Protein AF-A0A3C2B468-F1 (afdb_monomer_lite)

pLDDT: mean 90.6, std 8.27, range [58.5, 98.25]

Radius of gyration: 21.61 Å; chains: 1; bounding box: 50×39×46 Å

Structure (mmCIF, N/CA/C/O backbone):
data_AF-A0A3C2B468-F1
#
_entry.id   AF-A0A3C2B468-F1
#
loop_
_atom_site.group_PDB
_atom_site.id
_atom_site.type_symbol
_atom_site.label_atom_id
_atom_site.label_alt_id
_atom_site.label_comp_id
_atom_site.label_asym_id
_atom_site.label_entity_id
_atom_site.label_seq_id
_atom_site.pdbx_PDB_ins_code
_atom_site.Cartn_x
_atom_site.Cartn_y
_atom_site.Cartn_z
_atom_site.occupancy
_atom_site.B_iso_or_equiv
_atom_site.auth_seq_id
_atom_site.auth_comp_id
_atom_site.auth_asym_id
_atom_site.auth_atom_id
_atom_site.pdbx_PDB_model_num
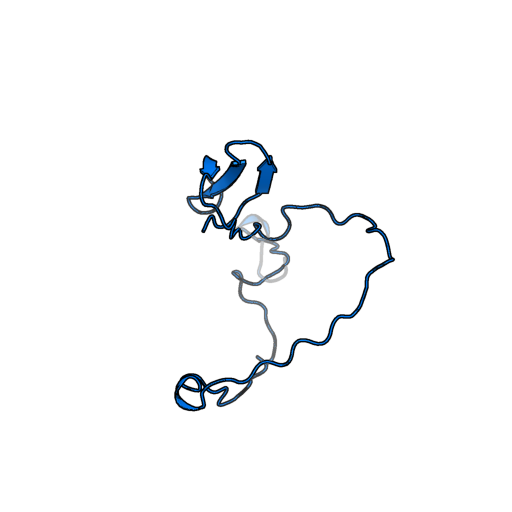ATOM 1 N N . PHE A 1 1 ? -11.592 3.042 4.005 1.00 94.31 1 PHE A N 1
ATOM 2 C CA . PHE A 1 1 ? -10.270 2.621 3.511 1.00 94.31 1 PHE A CA 1
ATOM 3 C C . PHE A 1 1 ? -9.409 3.855 3.322 1.00 94.31 1 PHE A C 1
ATOM 5 O O . PHE A 1 1 ? -9.894 4.813 2.728 1.00 94.31 1 PHE A O 1
ATOM 12 N N . VAL A 1 2 ? -8.181 3.856 3.837 1.00 97.31 2 VAL A N 1
ATOM 13 C CA . VAL A 1 2 ? -7.204 4.930 3.606 1.00 97.31 2 VAL A CA 1
ATOM 14 C C . VAL A 1 2 ? -5.964 4.306 2.979 1.00 97.31 2 VAL A C 1
ATOM 16 O O . VAL A 1 2 ? -5.398 3.371 3.537 1.00 97.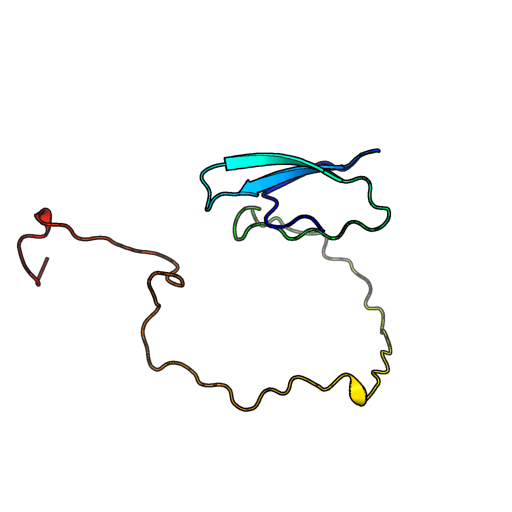31 2 VAL A O 1
ATOM 19 N N . ALA A 1 3 ? -5.591 4.780 1.794 1.00 97.25 3 ALA A N 1
ATOM 20 C CA . ALA A 1 3 ? -4.490 4.215 1.028 1.00 97.25 3 ALA A CA 1
ATOM 21 C C . ALA A 1 3 ? -3.187 4.997 1.216 1.00 97.25 3 ALA A C 1
ATOM 23 O O . ALA A 1 3 ? -3.228 6.213 1.418 1.00 97.25 3 ALA A O 1
ATOM 24 N N . ASN A 1 4 ? -2.060 4.308 1.022 1.00 97.06 4 ASN A N 1
ATOM 25 C CA . ASN A 1 4 ? -0.711 4.874 0.919 1.00 97.06 4 ASN A CA 1
ATOM 26 C C . ASN A 1 4 ? -0.297 5.705 2.145 1.00 97.06 4 ASN A C 1
ATOM 28 O O . ASN A 1 4 ? 0.291 6.781 2.007 1.00 97.06 4 ASN A O 1
ATOM 32 N N . CYS A 1 5 ? -0.638 5.227 3.342 1.00 97.75 5 CYS A N 1
ATOM 33 C CA . CYS A 1 5 ? -0.252 5.868 4.593 1.00 97.75 5 CYS A CA 1
ATOM 34 C C . CYS A 1 5 ? 1.243 5.689 4.867 1.00 97.75 5 CYS A C 1
ATOM 36 O O . CYS A 1 5 ? 1.778 4.599 4.691 1.00 97.75 5 CYS A O 1
ATOM 38 N N . THR A 1 6 ? 1.899 6.749 5.324 1.00 97.12 6 THR A N 1
ATOM 39 C CA . THR A 1 6 ? 3.287 6.728 5.810 1.00 97.12 6 THR A CA 1
ATOM 40 C C . THR A 1 6 ? 3.346 6.728 7.331 1.00 97.12 6 THR A C 1
ATOM 42 O O . THR A 1 6 ? 4.319 6.258 7.903 1.00 97.12 6 THR A O 1
ATOM 45 N N . GLU A 1 7 ? 2.293 7.225 7.982 1.00 97.12 7 GLU A N 1
ATOM 46 C CA . GLU A 1 7 ? 2.174 7.293 9.434 1.00 97.12 7 GLU A CA 1
ATOM 47 C C . GLU A 1 7 ? 0.727 7.026 9.855 1.00 97.12 7 GLU A C 1
ATOM 49 O O . GLU A 1 7 ? -0.221 7.441 9.176 1.00 97.12 7 GLU A O 1
ATOM 54 N N . VAL A 1 8 ? 0.565 6.336 10.984 1.00 97.00 8 VAL A N 1
ATOM 55 C CA . VAL A 1 8 ? -0.729 6.033 11.594 1.00 97.00 8 VAL A CA 1
ATOM 56 C C . VAL A 1 8 ? -0.631 6.302 13.091 1.00 97.00 8 VAL A C 1
ATOM 58 O O . VAL A 1 8 ? 0.156 5.664 13.784 1.00 97.00 8 VAL A O 1
ATOM 61 N N . LEU A 1 9 ? -1.461 7.217 13.585 1.00 97.12 9 LEU A N 1
ATOM 62 C CA . LEU A 1 9 ? -1.565 7.593 14.991 1.00 97.12 9 LEU A CA 1
ATOM 63 C C . LEU A 1 9 ? -2.949 7.173 15.516 1.00 97.12 9 LEU A C 1
ATOM 65 O O . LEU A 1 9 ? -3.949 7.843 15.227 1.00 97.12 9 LEU A O 1
ATOM 69 N N . PRO A 1 10 ? -3.044 6.044 16.245 1.00 95.50 10 PRO A N 1
ATOM 70 C CA . PRO A 1 10 ? -4.290 5.606 16.863 1.00 95.50 10 PRO A CA 1
ATOM 71 C C . PRO A 1 10 ? -4.790 6.588 17.933 1.00 95.50 10 PRO A C 1
ATOM 73 O O . PRO A 1 10 ? -4.005 7.234 18.621 1.00 95.50 10 PRO A O 1
ATOM 76 N N . GLY A 1 11 ? -6.108 6.654 18.104 1.00 92.12 11 GLY A N 1
ATOM 77 C CA . GLY A 1 11 ? -6.794 7.478 19.104 1.00 92.12 11 GLY A CA 1
ATOM 78 C C . GLY A 1 11 ? -8.313 7.329 18.982 1.00 92.12 11 GLY A C 1
ATOM 79 O O . GLY A 1 11 ? -8.779 6.437 18.266 1.00 92.12 11 GLY A O 1
ATOM 80 N N . ASP A 1 12 ? -9.084 8.214 19.619 1.00 87.62 12 ASP A N 1
ATOM 81 C CA . ASP A 1 12 ? -10.556 8.242 19.490 1.00 87.62 12 ASP A CA 1
ATOM 82 C C . ASP A 1 12 ? -10.984 8.466 18.030 1.00 87.62 12 ASP A C 1
ATOM 84 O O . ASP A 1 12 ? -11.843 7.770 17.487 1.00 87.62 12 ASP A O 1
ATOM 88 N N . SER A 1 13 ? -10.296 9.391 17.360 1.00 90.75 13 SER A N 1
ATOM 89 C CA . SER A 1 13 ? -10.225 9.475 15.906 1.00 90.75 13 SER A CA 1
ATOM 90 C C .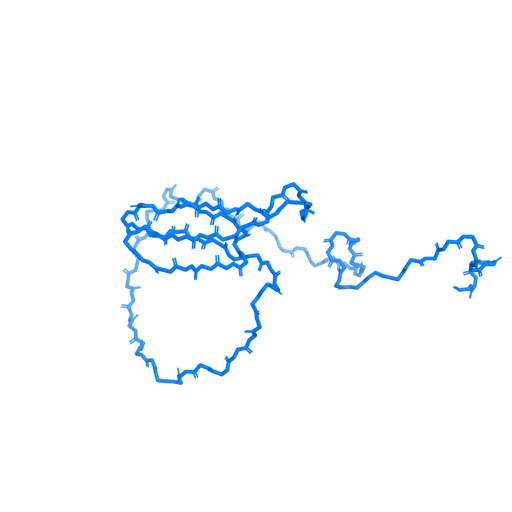 SER A 1 13 ? -8.786 9.204 15.495 1.00 90.75 13 SER A C 1
ATOM 92 O O . SER A 1 13 ? -7.879 9.905 15.938 1.00 90.75 13 SER A O 1
ATOM 94 N N . TRP A 1 14 ? -8.566 8.209 14.634 1.00 97.25 14 TRP A N 1
ATOM 95 C CA . TRP A 1 14 ? -7.220 7.911 14.146 1.00 97.25 14 TRP A CA 1
ATOM 96 C C . TRP A 1 14 ? -6.770 9.029 13.218 1.00 97.25 14 TRP A C 1
ATOM 98 O O . TRP A 1 14 ? -7.542 9.440 12.353 1.00 97.25 14 TRP A O 1
ATOM 108 N N . THR A 1 15 ? -5.534 9.483 13.369 1.00 98.00 15 THR A N 1
ATOM 109 C CA . THR A 1 15 ? -4.914 10.456 12.466 1.00 98.00 15 THR A CA 1
ATOM 110 C C . THR A 1 15 ? -3.896 9.732 11.600 1.00 98.00 15 THR A C 1
ATOM 112 O O . THR A 1 15 ? -3.153 8.883 12.086 1.00 98.00 15 THR A O 1
ATOM 115 N N . LEU A 1 16 ? -3.888 10.015 10.301 1.00 98.19 16 LEU A N 1
ATOM 116 C CA . LEU A 1 16 ? -3.004 9.362 9.343 1.00 98.19 16 LEU A CA 1
ATOM 117 C C . LEU A 1 16 ? -2.379 10.395 8.417 1.00 98.19 16 LEU A C 1
ATOM 119 O O . LEU A 1 16 ? -3.079 11.285 7.929 1.00 98.19 16 LEU A O 1
ATOM 123 N N . THR A 1 17 ? -1.106 10.197 8.098 1.00 98.12 17 THR A N 1
ATOM 124 C CA . THR A 1 17 ? -0.410 10.916 7.026 1.00 98.12 17 THR A CA 1
ATOM 125 C C . THR A 1 17 ? -0.321 9.993 5.816 1.00 98.12 17 THR A C 1
ATOM 127 O O . THR A 1 17 ? 0.090 8.838 5.951 1.00 98.12 17 THR A O 1
ATOM 130 N N . ARG A 1 18 ? -0.733 10.456 4.629 1.00 97.81 18 ARG A N 1
ATOM 131 C CA . ARG A 1 18 ? -0.701 9.658 3.390 1.00 97.81 18 ARG A CA 1
ATOM 132 C C . ARG A 1 18 ? -0.127 10.406 2.198 1.00 97.81 18 ARG A C 1
ATOM 134 O O . ARG A 1 18 ? -0.304 11.616 2.063 1.00 97.81 18 ARG A O 1
ATOM 141 N N . VAL A 1 19 ? 0.481 9.652 1.287 1.00 97.62 19 VAL A N 1
ATOM 142 C CA . VAL A 1 19 ? 1.014 10.177 0.029 1.00 97.62 19 VAL A CA 1
ATOM 143 C C . VAL A 1 19 ? -0.101 10.350 -0.996 1.00 97.62 19 VAL A C 1
ATOM 145 O O . VAL A 1 19 ? -0.830 9.409 -1.321 1.00 97.62 19 VAL A O 1
ATOM 148 N N . ARG A 1 20 ? -0.190 11.552 -1.565 1.00 96.38 20 ARG A N 1
ATOM 149 C CA . ARG A 1 20 ? -1.090 11.911 -2.665 1.00 96.38 20 ARG A CA 1
ATOM 150 C C . ARG A 1 20 ? -0.306 12.562 -3.801 1.00 96.38 20 ARG A C 1
AT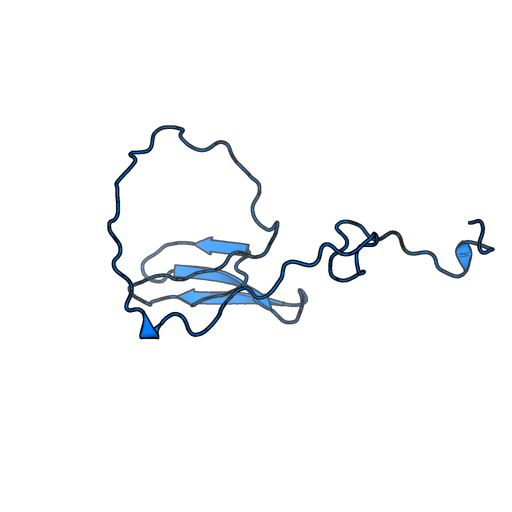OM 152 O O . ARG A 1 20 ? 0.883 12.840 -3.668 1.00 96.38 20 ARG A O 1
ATOM 159 N N . TRP A 1 21 ? -0.975 12.760 -4.940 1.00 94.81 21 TRP A N 1
ATOM 160 C CA . TRP A 1 21 ? -0.407 13.434 -6.117 1.00 94.81 21 TRP A CA 1
ATOM 161 C C . TRP A 1 21 ? 1.010 12.945 -6.476 1.00 94.81 21 TRP A C 1
ATOM 163 O O . TRP A 1 21 ? 1.938 13.732 -6.646 1.00 94.81 21 TRP A O 1
ATOM 173 N N . GLY A 1 22 ? 1.184 11.620 -6.529 1.00 89.44 22 GLY A N 1
ATOM 174 C CA . GLY A 1 22 ? 2.448 10.992 -6.925 1.00 89.44 22 GLY A CA 1
ATOM 175 C C . GLY A 1 22 ? 3.647 11.297 -6.020 1.00 89.44 22 GLY A C 1
ATOM 176 O O . GLY A 1 22 ? 4.768 11.237 -6.506 1.00 89.44 22 GLY A O 1
ATOM 177 N N . GLY A 1 23 ? 3.439 11.652 -4.746 1.00 92.75 23 GLY A N 1
ATOM 178 C CA . GLY A 1 23 ? 4.532 11.986 -3.818 1.00 92.75 23 GLY A CA 1
ATOM 179 C C . GLY A 1 23 ? 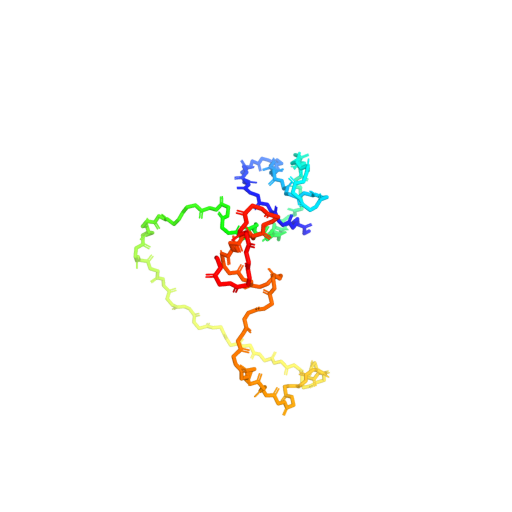4.636 13.469 -3.473 1.00 92.75 23 GLY A C 1
ATOM 180 O O . GLY A 1 23 ? 5.273 13.812 -2.485 1.00 92.75 23 GLY A O 1
ATOM 181 N N . SER A 1 24 ? 3.994 14.349 -4.247 1.00 95.56 24 SER A N 1
ATOM 182 C CA . SER A 1 24 ? 4.126 15.807 -4.082 1.00 95.56 24 SER A CA 1
ATOM 183 C C . SER A 1 24 ? 3.310 16.400 -2.931 1.00 95.56 24 SER A C 1
ATOM 185 O O . SER A 1 24 ? 3.561 17.535 -2.533 1.00 95.56 24 SER A O 1
ATOM 187 N N . LEU A 1 25 ? 2.354 15.648 -2.380 1.00 97.00 25 LEU A N 1
ATOM 188 C CA . LEU A 1 25 ? 1.599 16.063 -1.205 1.00 97.00 25 LEU A CA 1
ATOM 189 C C . LEU A 1 25 ? 1.565 14.955 -0.159 1.00 97.00 25 LEU A C 1
ATOM 191 O O . LEU A 1 25 ? 1.197 13.813 -0.452 1.00 97.00 25 LEU A O 1
ATOM 195 N N . LEU A 1 26 ? 1.824 15.360 1.081 1.00 97.69 26 LEU A N 1
ATOM 196 C CA . LEU A 1 26 ? 1.454 14.612 2.270 1.00 97.69 26 LEU A CA 1
ATOM 197 C C . LEU A 1 26 ? 0.155 15.188 2.832 1.00 97.69 26 LEU A C 1
ATOM 199 O O . LEU A 1 26 ? 0.086 16.349 3.226 1.00 97.69 26 LEU A O 1
ATOM 203 N N . GLU A 1 27 ? -0.895 14.378 2.815 1.00 98.25 27 GLU A N 1
ATOM 204 C CA . GLU A 1 27 ? -2.200 14.742 3.352 1.00 98.25 27 GLU A CA 1
ATOM 205 C C . GLU A 1 27 ? -2.355 14.144 4.747 1.00 98.25 27 GLU A C 1
ATOM 207 O O . GLU A 1 27 ? -2.240 12.928 4.914 1.00 98.25 27 GLU A O 1
ATOM 212 N N . GLN A 1 28 ? -2.675 14.989 5.725 1.00 98.12 28 GLN A N 1
ATOM 213 C CA . GLN A 1 28 ? -3.132 14.545 7.036 1.00 98.12 28 GLN A CA 1
ATOM 214 C C . GLN A 1 28 ? -4.653 14.362 7.005 1.00 98.12 28 GLN A C 1
ATOM 216 O O . GLN A 1 28 ? -5.386 15.264 6.597 1.00 98.12 28 GLN A O 1
ATOM 221 N N . CYS A 1 29 ? -5.141 13.208 7.449 1.00 96.94 29 CYS A N 1
ATOM 222 C CA . CYS A 1 29 ? -6.568 12.895 7.479 1.00 96.94 29 CYS A CA 1
ATOM 223 C C . CYS A 1 29 ? -6.970 12.167 8.765 1.00 96.94 29 CYS A C 1
ATOM 225 O O . CYS A 1 29 ? -6.129 11.592 9.455 1.00 96.94 29 CYS A O 1
ATOM 227 N N . SER A 1 30 ? -8.267 12.190 9.075 1.00 97.19 30 SER A N 1
ATOM 228 C CA . SER A 1 30 ? -8.859 11.461 10.196 1.00 97.19 30 SER A CA 1
ATOM 229 C C . SER A 1 30 ? -9.653 10.237 9.725 1.00 97.19 30 SER A C 1
ATOM 231 O O . SER A 1 30 ? -10.282 10.252 8.665 1.00 97.19 30 SER A O 1
ATOM 233 N N . LEU A 1 31 ? -9.639 9.159 10.516 1.00 97.06 31 LEU A N 1
ATOM 234 C CA . LEU A 1 31 ? -10.384 7.927 10.256 1.00 97.06 31 LEU A CA 1
ATOM 235 C C . LEU A 1 31 ? -11.189 7.502 11.489 1.00 97.06 31 LEU A C 1
ATOM 237 O O . LEU A 1 31 ? -10.647 7.020 12.483 1.00 97.06 31 LEU A O 1
ATOM 241 N N . THR A 1 32 ? -12.510 7.608 11.372 1.00 95.50 32 THR A N 1
ATOM 242 C CA . THR A 1 32 ? -13.479 7.318 12.443 1.00 95.50 32 THR A CA 1
ATOM 243 C C . THR A 1 32 ? -14.256 6.013 12.239 1.00 95.50 32 THR A C 1
ATOM 245 O O . THR A 1 32 ? -15.033 5.620 13.103 1.00 95.50 32 THR A O 1
ATOM 248 N N . ALA A 1 33 ? -14.051 5.307 11.119 1.00 94.00 33 ALA A N 1
ATOM 249 C CA . ALA A 1 33 ? -14.737 4.043 10.828 1.00 94.00 33 ALA A CA 1
ATOM 250 C C . ALA A 1 33 ? -14.482 2.999 11.924 1.00 94.00 33 ALA A C 1
ATOM 252 O O . ALA A 1 33 ? -13.358 2.902 12.406 1.00 94.00 33 ALA A O 1
ATOM 253 N N . SE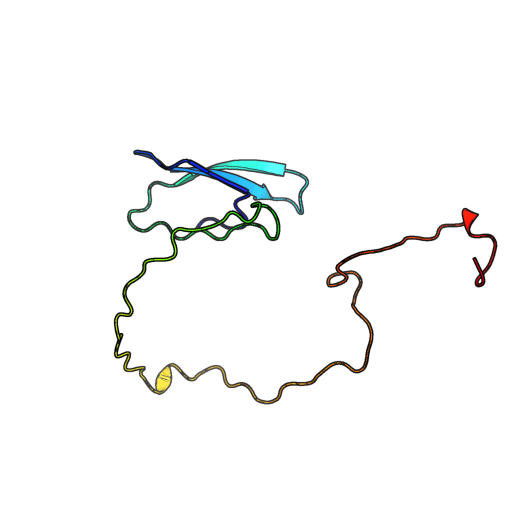R A 1 34 ? -15.474 2.182 12.287 1.00 93.94 34 SER A N 1
ATOM 254 C CA . SER A 1 34 ? -15.316 1.137 13.315 1.00 93.94 34 SER A CA 1
ATOM 255 C C . SER A 1 34 ? -14.173 0.174 12.971 1.00 93.94 34 SER A C 1
ATOM 257 O O . SER A 1 34 ? -13.226 0.031 13.744 1.00 93.94 34 SER A O 1
ATOM 259 N N . THR A 1 35 ? -14.198 -0.392 11.764 1.00 95.44 35 THR A N 1
ATOM 260 C CA . THR A 1 35 ? -13.114 -1.208 11.208 1.00 95.44 35 THR A CA 1
ATOM 261 C C . THR A 1 35 ? -12.132 -0.339 10.425 1.00 95.44 35 THR A C 1
ATOM 263 O O . THR A 1 35 ? -12.493 0.326 9.449 1.00 95.44 35 THR A O 1
ATOM 266 N N . LYS A 1 36 ? -10.861 -0.361 10.832 1.00 95.12 36 LYS A N 1
ATOM 267 C CA . LYS A 1 36 ? -9.786 0.394 10.183 1.00 95.12 36 LYS A CA 1
ATOM 268 C C . LYS A 1 36 ? -9.157 -0.462 9.080 1.00 95.12 36 LYS A C 1
ATOM 270 O O . LYS A 1 36 ? -8.438 -1.408 9.368 1.00 95.12 36 LYS A O 1
ATOM 275 N N . LEU A 1 37 ? -9.434 -0.129 7.818 1.00 96.94 37 LEU A N 1
ATOM 276 C CA . LEU A 1 37 ? -8.747 -0.715 6.661 1.00 96.94 37 LEU A CA 1
ATOM 277 C C . LEU A 1 37 ? -7.794 0.323 6.071 1.00 96.94 37 LEU A C 1
ATOM 279 O O . LEU A 1 37 ? -8.244 1.360 5.567 1.00 96.94 37 LEU A O 1
ATOM 283 N N . ILE A 1 38 ? -6.496 0.048 6.158 1.00 97.38 38 ILE A N 1
ATOM 284 C CA . ILE A 1 38 ? -5.417 0.973 5.806 1.00 97.38 38 ILE A CA 1
ATOM 285 C C . ILE A 1 38 ? -4.393 0.215 4.956 1.00 97.38 38 ILE A C 1
ATOM 287 O O . ILE A 1 38 ? -4.052 -0.916 5.294 1.00 97.38 38 ILE A O 1
ATOM 291 N N . SER A 1 39 ? -3.903 0.821 3.872 1.00 97.62 39 SER A N 1
ATOM 292 C CA . SER A 1 39 ? -2.690 0.350 3.193 1.00 97.62 39 SER A CA 1
ATOM 293 C C . SER A 1 39 ? -1.527 1.298 3.466 1.00 97.62 39 SER A C 1
ATOM 295 O O . SER A 1 39 ? -1.706 2.515 3.539 1.00 97.62 39 SER A O 1
ATOM 297 N N . ILE A 1 40 ? -0.334 0.730 3.620 1.00 97.06 40 ILE A N 1
ATOM 298 C CA . ILE A 1 40 ? 0.901 1.467 3.895 1.00 97.06 40 ILE A CA 1
ATOM 299 C C . ILE A 1 40 ? 1.627 1.736 2.575 1.00 97.06 40 ILE A C 1
ATOM 301 O O . ILE A 1 40 ? 1.629 0.889 1.679 1.00 97.06 40 ILE A O 1
ATOM 305 N N . ALA A 1 41 ? 2.203 2.928 2.433 1.00 95.75 41 ALA A N 1
ATOM 306 C CA . ALA A 1 41 ? 3.046 3.252 1.293 1.00 95.75 41 ALA A CA 1
ATOM 307 C C . ALA A 1 41 ? 4.281 2.338 1.284 1.00 95.75 41 ALA A C 1
ATOM 309 O O . ALA A 1 41 ? 4.875 2.047 2.321 1.00 95.75 41 ALA A O 1
ATOM 310 N N . HIS A 1 42 ? 4.675 1.856 0.106 1.00 90.31 42 HIS A N 1
ATOM 311 C CA . HIS A 1 42 ? 5.835 0.973 0.009 1.00 90.31 42 HIS A CA 1
ATOM 312 C C . HIS A 1 42 ? 7.085 1.659 0.570 1.00 90.31 42 HIS A C 1
ATOM 314 O O . HIS A 1 42 ? 7.316 2.838 0.309 1.00 90.31 42 HIS A O 1
ATOM 320 N N . HIS A 1 43 ? 7.886 0.904 1.326 1.00 89.06 43 HIS A N 1
ATOM 321 C CA . HIS A 1 43 ? 9.152 1.357 1.914 1.00 89.06 43 HIS A CA 1
ATOM 322 C C . HIS A 1 43 ? 9.050 2.566 2.862 1.00 89.06 43 HIS A C 1
ATOM 324 O O . HIS A 1 43 ? 10.067 3.180 3.164 1.00 89.06 43 HIS A O 1
ATOM 330 N N . SER A 1 44 ? 7.856 2.918 3.355 1.00 92.56 44 SER A N 1
ATOM 331 C CA . SER A 1 44 ? 7.694 4.060 4.267 1.00 92.56 44 SER A CA 1
ATOM 332 C C . SER A 1 44 ? 7.923 3.729 5.741 1.00 92.56 44 SER A C 1
ATOM 334 O O . SER A 1 44 ? 7.901 4.632 6.569 1.00 92.56 44 SER A O 1
ATOM 336 N N . VAL A 1 45 ? 8.070 2.448 6.082 1.00 91.25 45 VAL A N 1
ATOM 337 C CA . VAL A 1 45 ? 8.259 1.974 7.456 1.00 91.25 45 VAL A CA 1
ATOM 338 C C . VAL A 1 45 ? 9.542 1.165 7.506 1.00 91.25 45 VAL A C 1
ATOM 340 O O . VAL A 1 45 ? 9.726 0.238 6.714 1.00 91.25 45 VAL A O 1
ATOM 343 N N . GLU A 1 46 ? 10.422 1.526 8.433 1.00 91.69 46 GLU A N 1
ATOM 344 C CA . GLU A 1 46 ? 11.646 0.781 8.685 1.00 91.69 46 GLU A CA 1
ATOM 345 C C . GLU A 1 46 ? 11.312 -0.556 9.369 1.00 91.69 46 GLU A C 1
ATOM 347 O O . GLU A 1 46 ? 10.531 -0.575 10.327 1.00 91.69 46 GLU A O 1
ATOM 352 N N . PRO A 1 47 ? 11.856 -1.686 8.888 1.00 89.88 47 PRO A N 1
ATOM 353 C CA . PRO A 1 47 ? 11.692 -2.963 9.564 1.00 89.88 47 PRO A CA 1
ATOM 354 C C . PRO A 1 47 ? 12.293 -2.916 10.971 1.00 89.88 47 PRO A C 1
ATOM 356 O O . PRO A 1 47 ? 13.410 -2.444 11.161 1.00 89.88 47 PRO A O 1
ATOM 359 N N . SER A 1 48 ? 11.583 -3.472 11.946 1.00 89.31 48 SER A N 1
ATOM 360 C CA . SER A 1 48 ? 12.083 -3.672 13.305 1.00 89.31 48 SER A CA 1
ATOM 361 C C . SER A 1 48 ? 11.889 -5.122 13.734 1.00 89.31 48 SER A C 1
ATOM 363 O O . SER A 1 48 ? 11.021 -5.830 13.213 1.00 89.31 48 SER A O 1
ATOM 365 N N . GLU A 1 49 ? 12.717 -5.590 14.670 1.00 88.88 49 GLU A N 1
ATOM 366 C CA . GLU A 1 49 ? 12.519 -6.909 15.268 1.00 88.88 49 GLU A CA 1
ATOM 367 C C . GLU A 1 49 ? 11.169 -6.953 15.995 1.00 88.88 49 GLU A C 1
ATOM 369 O O . GLU A 1 49 ? 10.861 -6.106 16.836 1.00 88.88 49 GLU A O 1
ATOM 374 N N . ALA A 1 50 ? 10.352 -7.948 15.657 1.00 80.69 50 ALA A N 1
ATOM 375 C CA . ALA A 1 50 ? 9.037 -8.149 16.247 1.00 80.69 50 ALA A CA 1
ATOM 376 C C . ALA A 1 50 ? 9.084 -9.241 17.332 1.00 80.69 50 ALA A C 1
ATOM 378 O O . ALA A 1 50 ? 9.892 -10.172 17.235 1.00 80.69 50 ALA A O 1
ATOM 379 N N . PRO A 1 51 ? 8.195 -9.195 18.343 1.00 76.12 51 PRO A N 1
ATOM 380 C CA . PRO A 1 51 ? 8.062 -10.285 19.301 1.00 76.12 51 PRO A CA 1
ATOM 381 C C . PRO A 1 51 ? 7.712 -11.595 18.578 1.00 76.12 51 PRO A C 1
ATOM 383 O O . PRO A 1 51 ? 6.743 -11.678 17.828 1.00 76.12 51 PRO A O 1
ATOM 386 N N . THR A 1 52 ? 8.516 -12.632 18.813 1.00 72.62 52 THR A N 1
ATOM 387 C CA . THR A 1 52 ? 8.489 -13.902 18.062 1.00 72.62 52 THR A CA 1
ATOM 388 C C . THR A 1 52 ? 7.357 -14.850 18.485 1.00 72.62 52 THR A C 1
ATOM 390 O O . THR A 1 52 ? 7.166 -15.901 17.878 1.00 72.62 52 THR A O 1
ATOM 393 N N . ALA A 1 53 ? 6.608 -14.518 19.540 1.00 82.31 53 ALA A N 1
ATOM 394 C CA . ALA A 1 53 ? 5.552 -15.370 20.075 1.00 82.31 53 ALA A CA 1
ATOM 395 C C . ALA A 1 53 ? 4.194 -15.025 19.443 1.00 82.31 53 ALA A C 1
ATOM 397 O O . ALA A 1 53 ? 3.623 -13.971 19.712 1.00 82.31 53 ALA A O 1
ATOM 398 N N . GLY A 1 54 ? 3.663 -15.940 18.633 1.00 87.00 54 GLY A N 1
ATOM 399 C CA . GLY A 1 54 ? 2.305 -15.888 18.094 1.00 87.00 54 GLY A CA 1
ATOM 400 C C . GLY A 1 54 ? 1.622 -17.250 18.203 1.00 87.00 54 GLY A C 1
ATOM 401 O O . GLY A 1 54 ? 2.283 -18.279 18.340 1.00 87.00 54 GLY A O 1
ATOM 402 N N . THR A 1 55 ? 0.293 -17.266 18.147 1.00 91.88 55 THR A N 1
ATOM 403 C CA . THR A 1 55 ? -0.503 -18.498 18.116 1.00 91.88 55 THR A CA 1
ATOM 404 C C . THR A 1 55 ? -1.028 -18.745 16.706 1.00 91.88 55 THR A C 1
ATOM 406 O O . THR A 1 55 ? -1.549 -17.845 16.050 1.00 91.88 55 THR A O 1
ATOM 409 N N . VAL A 1 56 ? -0.898 -19.980 16.221 1.00 94.00 56 VAL A N 1
ATOM 410 C CA . VAL A 1 56 ? -1.499 -20.390 14.947 1.00 94.00 56 VAL A CA 1
ATOM 411 C C . VAL A 1 56 ? -2.946 -20.796 15.208 1.00 94.00 56 VAL A C 1
ATOM 413 O O . VAL A 1 56 ? -3.198 -21.720 15.979 1.00 94.00 56 VAL A O 1
ATOM 416 N N . GLN A 1 57 ? -3.893 -20.125 14.551 1.00 95.69 57 GLN A N 1
ATOM 417 C CA . GLN A 1 57 ? -5.315 -20.454 14.617 1.00 95.69 57 GLN A CA 1
ATOM 418 C C . GLN A 1 57 ? -5.814 -20.887 13.231 1.00 95.69 57 GLN A C 1
ATOM 420 O O . GLN A 1 57 ? -5.792 -20.080 12.300 1.00 95.69 57 GLN A O 1
ATOM 425 N N . PRO A 1 58 ? -6.275 -22.140 13.064 1.00 95.56 58 PRO A N 1
ATOM 426 C CA . PRO A 1 58 ? -6.911 -22.569 11.827 1.00 95.56 58 PRO A CA 1
ATOM 427 C C . PRO A 1 58 ? -8.209 -21.793 11.586 1.00 95.56 58 PRO A C 1
ATOM 429 O O . PRO A 1 58 ? -9.053 -21.690 12.478 1.00 95.56 58 PRO A O 1
ATOM 432 N N . LEU A 1 59 ? -8.385 -21.292 10.366 1.00 96.19 59 LEU A N 1
ATOM 433 C CA . LEU A 1 59 ? -9.623 -20.677 9.901 1.00 96.19 59 LEU A CA 1
ATOM 434 C C . LEU A 1 59 ? -10.149 -21.496 8.721 1.00 96.19 59 LEU A C 1
ATOM 436 O O . LEU A 1 59 ? -9.580 -21.452 7.631 1.00 96.19 59 LEU A O 1
ATOM 440 N N . ALA A 1 60 ? -11.220 -22.255 8.944 1.00 95.25 60 ALA A N 1
ATOM 441 C CA . ALA A 1 60 ? -11.923 -22.938 7.866 1.00 95.25 60 ALA A CA 1
ATOM 442 C C . ALA A 1 60 ? -12.766 -21.912 7.097 1.00 95.25 60 ALA A C 1
ATOM 444 O O . ALA A 1 60 ? -13.673 -21.306 7.667 1.00 95.25 60 ALA A O 1
ATOM 445 N N . VAL A 1 61 ? -12.450 -21.707 5.818 1.00 94.88 61 VAL A N 1
ATOM 446 C CA . VAL A 1 61 ? -13.197 -20.818 4.922 1.00 94.88 61 VAL A CA 1
ATOM 447 C C . VAL A 1 61 ? -13.804 -21.668 3.817 1.00 94.88 61 VAL A C 1
ATOM 449 O O . VAL A 1 61 ? -13.074 -22.297 3.055 1.00 94.88 61 VAL A O 1
ATOM 452 N N . ASP A 1 62 ? -15.130 -21.674 3.741 1.00 94.62 62 ASP A N 1
ATOM 453 C CA . ASP A 1 62 ? -15.870 -22.208 2.602 1.00 94.62 62 ASP A CA 1
ATOM 454 C C . ASP A 1 62 ? -16.224 -21.047 1.667 1.00 94.62 62 ASP A C 1
ATOM 456 O O . ASP A 1 62 ? -16.730 -20.014 2.115 1.00 94.62 62 ASP A O 1
ATOM 460 N N . LEU A 1 63 ? -15.891 -21.179 0.384 1.00 92.00 63 LEU A N 1
ATOM 461 C CA . LEU A 1 63 ? -16.107 -20.140 -0.619 1.00 92.00 63 LEU A CA 1
ATOM 462 C C . LEU A 1 63 ? -17.118 -20.635 -1.641 1.00 92.00 63 LEU A C 1
ATOM 464 O O . LEU A 1 63 ? -16.930 -21.682 -2.257 1.00 92.00 63 LEU A O 1
ATOM 468 N N . ASP A 1 64 ? -18.152 -19.831 -1.873 1.00 95.00 64 ASP A N 1
ATOM 469 C CA . ASP A 1 64 ? -19.131 -20.094 -2.921 1.00 95.00 64 ASP A CA 1
ATOM 470 C C . ASP A 1 64 ? -18.422 -20.200 -4.293 1.00 95.00 64 ASP A C 1
ATOM 472 O O . ASP A 1 64 ? -17.739 -19.250 -4.704 1.00 95.00 64 ASP A O 1
ATOM 476 N N . PRO A 1 65 ? -18.584 -21.315 -5.035 1.00 92.06 65 PRO A N 1
ATOM 477 C CA . PRO A 1 65 ? -17.974 -21.498 -6.352 1.00 92.06 65 PRO A CA 1
ATOM 478 C C . PRO A 1 65 ? -18.294 -20.382 -7.356 1.00 92.06 65 PRO A C 1
ATOM 480 O O . PRO A 1 65 ? -17.503 -20.113 -8.258 1.00 92.06 65 PRO A O 1
ATOM 483 N N . THR A 1 66 ? -19.422 -19.684 -7.200 1.00 94.31 66 THR A N 1
ATOM 484 C CA . THR A 1 66 ? -19.816 -18.553 -8.056 1.00 94.31 66 THR A CA 1
ATOM 485 C C . THR A 1 66 ? -18.915 -17.319 -7.900 1.00 94.31 66 THR A C 1
ATOM 487 O O . THR A 1 66 ? -18.936 -16.419 -8.750 1.00 94.31 66 THR A O 1
ATOM 490 N N . LEU A 1 67 ? -18.090 -17.269 -6.846 1.00 92.38 67 LEU A N 1
ATOM 491 C CA . LEU A 1 67 ? -17.090 -16.223 -6.619 1.00 92.38 67 LEU A CA 1
ATOM 492 C C . LEU A 1 67 ? -15.814 -16.431 -7.446 1.00 92.38 67 LEU A C 1
ATOM 494 O O . LEU A 1 67 ? -15.032 -15.489 -7.589 1.00 92.38 67 LEU A O 1
ATOM 498 N N . ALA A 1 68 ? -15.614 -17.610 -8.046 1.00 90.50 68 ALA A N 1
ATOM 499 C CA . ALA A 1 68 ? -14.462 -17.935 -8.891 1.00 90.50 68 ALA A CA 1
ATOM 500 C C . ALA A 1 68 ? -14.545 -17.280 -10.288 1.00 90.50 68 ALA A C 1
ATOM 502 O O . ALA A 1 68 ? -14.431 -17.933 -11.322 1.00 90.50 68 ALA A O 1
ATOM 503 N N . ARG A 1 69 ? -14.764 -15.960 -10.326 1.00 93.12 69 ARG A N 1
ATOM 504 C CA . ARG A 1 69 ? -14.912 -15.173 -11.563 1.00 93.12 69 ARG A CA 1
ATOM 505 C C . ARG A 1 69 ? -13.582 -14.862 -12.243 1.00 93.12 69 ARG A C 1
ATOM 507 O O . ARG A 1 69 ? -13.549 -14.674 -13.454 1.00 93.12 69 ARG A O 1
ATOM 514 N N . THR A 1 70 ? -12.502 -14.798 -11.468 1.00 93.62 70 THR A N 1
ATOM 515 C CA . THR A 1 70 ? -11.148 -14.536 -11.963 1.00 93.62 70 THR A CA 1
ATOM 516 C C . THR A 1 70 ? -10.307 -15.790 -11.789 1.00 93.62 70 THR A C 1
ATOM 518 O O . THR A 1 70 ? -10.154 -16.278 -10.671 1.00 93.62 70 THR A O 1
ATOM 521 N N . VAL A 1 71 ? -9.734 -16.286 -12.886 1.00 90.38 71 VAL A N 1
ATOM 522 C CA . VAL A 1 71 ? -8.842 -17.452 -12.894 1.00 90.38 71 VAL A CA 1
ATOM 523 C C . VAL A 1 71 ? -7.489 -17.075 -13.480 1.00 90.38 71 VAL A C 1
ATOM 525 O O . VAL A 1 71 ? -7.400 -16.311 -14.442 1.00 90.38 71 VAL A O 1
ATOM 528 N N . VAL A 1 72 ? -6.418 -17.603 -12.888 1.00 92.25 72 VAL A N 1
ATOM 529 C CA . VAL A 1 72 ? -5.072 -17.455 -13.447 1.00 92.25 72 VAL A CA 1
ATOM 530 C C . VAL A 1 72 ? -4.986 -18.350 -14.679 1.00 92.25 72 VAL A C 1
ATOM 532 O O . VAL A 1 72 ? -4.934 -19.568 -14.541 1.00 92.25 72 VAL A O 1
ATOM 535 N N . ALA A 1 73 ? -4.997 -17.751 -15.868 1.00 92.31 73 ALA A N 1
ATOM 536 C CA . ALA A 1 73 ? -4.874 -18.491 -17.123 1.00 92.31 73 ALA A CA 1
ATOM 537 C C . ALA A 1 73 ? -3.430 -18.957 -17.369 1.00 92.31 73 ALA A C 1
ATOM 539 O O . ALA A 1 73 ? -3.193 -20.109 -17.712 1.00 92.31 73 ALA A O 1
ATOM 540 N N . GLU A 1 74 ? -2.462 -18.066 -17.150 1.00 92.62 74 GLU A N 1
ATOM 541 C CA . GLU A 1 74 ? -1.040 -18.316 -17.376 1.00 92.62 74 GLU A CA 1
ATOM 542 C C . GLU A 1 74 ? -0.201 -17.386 -16.485 1.00 92.62 74 GLU A C 1
ATOM 544 O O . GLU A 1 74 ? -0.641 -16.289 -16.125 1.00 92.62 74 GLU A O 1
ATOM 549 N N . ARG A 1 75 ? 1.015 -17.812 -16.124 1.00 85.38 75 ARG A N 1
ATOM 550 C CA . ARG A 1 75 ? 2.045 -16.950 -15.531 1.00 85.38 75 ARG A CA 1
ATOM 551 C C . ARG A 1 75 ? 3.213 -16.868 -16.504 1.00 85.38 75 ARG A C 1
ATOM 553 O O . ARG A 1 75 ? 3.923 -17.850 -16.680 1.00 85.38 75 ARG A O 1
ATOM 560 N N . VAL A 1 76 ? 3.404 -15.704 -17.112 1.00 85.38 76 VAL A N 1
ATOM 561 C CA . VAL A 1 76 ? 4.521 -15.456 -18.029 1.00 85.38 76 VAL A CA 1
ATOM 562 C C . VAL A 1 76 ? 5.638 -14.757 -17.261 1.00 85.38 76 VAL A C 1
ATOM 564 O O . VAL A 1 76 ? 5.472 -13.619 -16.819 1.00 85.38 76 VAL A O 1
ATOM 567 N N . GLU A 1 77 ? 6.782 -15.417 -17.112 1.00 75.31 77 GLU A N 1
ATOM 568 C CA . GLU A 1 77 ? 8.006 -14.762 -16.649 1.00 75.31 77 GLU A CA 1
ATOM 569 C C . GLU A 1 77 ? 8.582 -13.937 -17.806 1.00 75.31 77 GLU A C 1
ATOM 571 O O . GLU A 1 77 ? 8.875 -14.464 -18.880 1.00 75.31 77 GLU A O 1
ATOM 576 N N . ARG A 1 78 ? 8.710 -12.615 -17.635 1.00 66.25 78 ARG A N 1
ATOM 577 C CA . ARG A 1 78 ? 9.349 -11.784 -18.663 1.00 66.25 78 ARG A CA 1
ATOM 578 C C . ARG A 1 78 ? 10.833 -12.138 -18.746 1.00 66.25 78 ARG A C 1
ATOM 580 O O . ARG A 1 78 ? 11.555 -12.028 -17.758 1.00 66.25 78 ARG A O 1
ATOM 587 N N . ALA A 1 79 ? 11.284 -12.507 -19.942 1.00 58.50 79 ALA A N 1
ATOM 588 C CA . ALA A 1 79 ? 12.686 -12.743 -20.251 1.00 58.50 79 ALA A CA 1
ATOM 589 C C . ALA A 1 79 ? 13.468 -11.414 -20.219 1.00 58.50 79 ALA A C 1
ATOM 591 O O . ALA A 1 79 ? 13.558 -10.717 -21.222 1.00 58.50 79 ALA A O 1
ATOM 592 N N . ALA A 1 80 ? 14.017 -11.092 -19.046 1.00 66.06 80 ALA A N 1
ATOM 593 C CA . ALA A 1 80 ? 14.929 -9.984 -18.752 1.00 66.06 80 ALA A CA 1
ATOM 594 C C . ALA A 1 80 ? 14.391 -8.540 -18.908 1.00 66.06 80 ALA A C 1
ATOM 596 O O . ALA A 1 80 ? 13.594 -8.205 -19.780 1.00 66.06 80 ALA A O 1
ATOM 597 N N . GLY A 1 81 ? 14.900 -7.659 -18.039 1.00 65.38 81 GLY A N 1
ATOM 598 C CA . GLY A 1 81 ? 14.626 -6.220 -18.031 1.00 65.38 81 GLY A CA 1
ATOM 599 C C . GLY A 1 81 ? 13.534 -5.803 -17.041 1.00 65.38 81 GLY A C 1
ATOM 600 O O . GLY A 1 81 ? 12.402 -6.279 -17.082 1.00 65.38 81 GLY A O 1
ATOM 601 N N . VAL A 1 82 ? 13.872 -4.866 -16.154 1.00 71.12 82 VAL A N 1
ATOM 602 C CA . VAL A 1 82 ? 12.891 -4.118 -15.359 1.00 71.12 82 VAL A CA 1
ATOM 603 C C . VAL A 1 82 ? 12.405 -2.925 -16.178 1.00 71.12 82 VAL A C 1
ATOM 605 O O . VAL A 1 82 ? 13.192 -2.255 -16.844 1.00 71.12 82 VAL A O 1
ATOM 608 N N . THR A 1 83 ? 11.105 -2.637 -16.146 1.00 82.75 83 THR A N 1
ATOM 609 C CA . THR A 1 83 ? 10.624 -1.341 -16.648 1.00 82.75 83 THR A CA 1
ATOM 610 C C . THR A 1 83 ? 11.098 -0.236 -15.705 1.00 82.75 83 THR A C 1
ATOM 612 O O . THR A 1 83 ? 11.281 -0.505 -14.520 1.00 82.75 83 THR A O 1
ATOM 615 N N . LEU A 1 84 ? 11.228 1.013 -16.169 1.00 82.81 84 LEU A N 1
ATOM 616 C CA . LEU A 1 84 ? 11.534 2.140 -15.270 1.00 82.81 84 LEU A CA 1
ATOM 617 C C . LEU A 1 84 ? 10.536 2.243 -14.103 1.00 82.81 84 LEU A C 1
ATOM 619 O O . LEU A 1 84 ? 10.933 2.555 -12.989 1.00 82.81 84 LEU A O 1
ATOM 623 N N . ALA A 1 85 ? 9.260 1.919 -14.340 1.00 80.81 85 ALA A N 1
ATOM 624 C CA . ALA A 1 85 ? 8.214 1.945 -13.316 1.00 80.81 85 ALA A CA 1
ATOM 625 C C . ALA A 1 85 ? 8.383 0.869 -12.228 1.00 80.81 85 ALA A C 1
ATOM 627 O O . ALA A 1 85 ? 7.808 0.989 -11.151 1.00 80.81 85 ALA A O 1
ATOM 628 N N . THR A 1 86 ? 9.139 -0.191 -12.514 1.00 80.00 86 THR A N 1
ATOM 629 C CA . THR A 1 86 ? 9.348 -1.337 -11.616 1.00 80.00 86 THR A CA 1
ATOM 630 C C . THR A 1 86 ? 10.815 -1.515 -11.228 1.00 80.00 86 THR A C 1
ATOM 632 O O . THR A 1 86 ? 11.153 -2.499 -10.575 1.00 80.00 86 THR A O 1
ATOM 635 N N . ALA A 1 87 ? 11.703 -0.629 -11.683 1.00 85.25 87 ALA A N 1
ATOM 636 C CA . ALA A 1 87 ? 13.124 -0.709 -11.396 1.00 85.25 87 ALA A CA 1
ATOM 637 C C . ALA A 1 87 ? 13.370 -0.312 -9.930 1.00 85.25 87 ALA A C 1
ATOM 639 O O . ALA A 1 87 ? 12.880 0.733 -9.503 1.00 85.25 87 ALA A O 1
ATOM 640 N N . PRO A 1 88 ? 14.136 -1.099 -9.154 1.00 82.50 88 PRO A N 1
ATOM 641 C CA . PRO A 1 88 ? 14.450 -0.749 -7.767 1.00 82.50 88 PRO A CA 1
ATOM 642 C C . PRO A 1 88 ? 15.423 0.437 -7.670 1.00 82.50 88 PRO A C 1
ATOM 644 O O . PRO A 1 88 ? 15.440 1.148 -6.671 1.00 82.50 88 PRO A O 1
ATOM 647 N N . LEU A 1 89 ? 16.234 0.645 -8.710 1.00 86.38 89 LEU A N 1
ATOM 648 C CA . LEU A 1 89 ? 17.194 1.734 -8.846 1.00 86.38 89 LEU A CA 1
ATOM 649 C C . LEU A 1 89 ? 17.226 2.173 -10.311 1.00 86.38 89 LEU A C 1
ATOM 651 O O . LEU A 1 89 ? 17.212 1.334 -11.214 1.00 86.38 89 LEU A O 1
ATOM 655 N N . VAL A 1 90 ? 17.318 3.480 -10.541 1.00 90.19 90 VAL A N 1
ATOM 656 C CA . VAL A 1 90 ? 17.518 4.060 -11.871 1.00 90.19 90 VAL A CA 1
ATOM 657 C C . VAL A 1 90 ? 18.770 4.929 -11.840 1.00 90.19 90 VAL A C 1
ATOM 659 O O . VAL A 1 90 ? 18.881 5.826 -11.008 1.00 90.19 90 VAL A O 1
ATOM 662 N N . VAL A 1 91 ? 19.696 4.679 -12.767 1.00 91.56 91 VAL A N 1
ATOM 663 C CA . VAL A 1 91 ? 20.851 5.547 -13.035 1.00 91.56 91 VAL A CA 1
ATOM 664 C C . VAL A 1 91 ? 20.581 6.270 -14.353 1.00 91.56 91 VAL A C 1
ATOM 666 O O . VAL A 1 91 ? 20.438 5.630 -15.391 1.00 91.56 91 VAL A O 1
ATOM 669 N N . GLY A 1 92 ? 20.438 7.595 -14.308 1.00 91.38 92 GLY A N 1
ATOM 670 C CA . GLY A 1 92 ? 20.130 8.413 -15.485 1.00 91.38 92 GLY A CA 1
ATOM 671 C C . GLY A 1 92 ? 21.381 9.035 -16.107 1.00 91.38 92 GLY A C 1
ATOM 672 O O . GLY A 1 92 ? 22.145 9.696 -15.409 1.00 91.38 92 GLY A O 1
ATOM 673 N N . GLY A 1 93 ? 21.555 8.876 -17.422 1.00 92.00 93 GLY A N 1
ATOM 674 C CA . GLY A 1 93 ? 22.597 9.538 -18.213 1.00 92.00 93 GLY A CA 1
ATOM 675 C C . GLY A 1 93 ? 22.023 10.657 -19.089 1.00 92.00 93 GLY A C 1
ATOM 676 O O . GLY A 1 93 ? 21.066 10.440 -19.830 1.00 92.00 93 GLY A O 1
ATOM 677 N N . GLY A 1 94 ? 22.585 11.865 -18.997 1.00 91.81 94 GLY A N 1
ATOM 678 C CA . GLY A 1 94 ? 22.244 13.008 -19.859 1.00 91.81 94 GLY A CA 1
ATOM 679 C C . GLY A 1 94 ? 23.350 13.316 -20.873 1.00 91.81 94 GLY A C 1
ATOM 680 O O . GLY A 1 94 ? 24.277 12.538 -21.028 1.00 91.81 94 GLY A O 1
ATOM 681 N N . ARG A 1 95 ? 23.338 14.496 -21.510 1.00 92.00 95 ARG A N 1
ATOM 682 C CA . ARG A 1 95 ? 24.388 14.905 -22.481 1.00 92.00 95 ARG A CA 1
ATOM 683 C C . ARG A 1 95 ? 25.832 14.788 -21.956 1.00 92.00 95 ARG A C 1
ATOM 685 O O . ARG A 1 95 ? 26.752 14.661 -22.751 1.00 92.00 95 ARG A O 1
ATOM 692 N N . GLY A 1 96 ? 26.025 14.842 -20.638 1.00 92.81 96 GLY A N 1
ATOM 693 C CA . GLY A 1 96 ? 27.335 14.731 -19.992 1.00 92.81 96 GLY A CA 1
ATOM 694 C C . GLY A 1 96 ? 27.990 13.346 -20.052 1.00 92.81 96 GLY A C 1
ATOM 695 O O . GLY A 1 96 ? 29.169 13.267 -19.738 1.00 92.81 96 GLY A O 1
ATOM 696 N N . VAL A 1 97 ? 27.282 12.287 -20.469 1.00 93.44 97 VAL A N 1
ATOM 697 C CA . VAL A 1 97 ? 27.880 10.943 -20.647 1.00 93.44 97 VAL A CA 1
ATOM 698 C C . VAL A 1 97 ? 28.818 10.861 -21.860 1.00 93.44 97 VAL A C 1
ATOM 700 O O . VAL A 1 97 ? 29.620 9.946 -21.964 1.00 93.44 97 VAL A O 1
ATOM 703 N N . GLY A 1 98 ? 28.763 11.841 -22.771 1.00 90.62 98 GLY A N 1
ATOM 704 C CA . GLY A 1 98 ? 29.733 12.018 -23.859 1.00 90.62 98 GLY A CA 1
ATOM 705 C C . GLY A 1 98 ? 29.543 11.092 -25.065 1.00 90.62 98 GLY A C 1
ATOM 706 O O . GLY A 1 98 ? 29.701 11.546 -26.197 1.00 90.62 98 GLY A O 1
ATOM 707 N N . SER A 1 99 ? 29.150 9.838 -24.855 1.00 90.56 99 SER A N 1
ATOM 708 C CA . SER A 1 99 ? 28.866 8.875 -25.922 1.00 90.56 99 SER A CA 1
ATOM 709 C C . SER A 1 99 ? 27.961 7.737 -25.435 1.00 90.56 99 SER A C 1
ATOM 711 O O . SER A 1 99 ? 27.508 7.730 -24.293 1.00 90.56 99 SER A O 1
ATOM 713 N N . ALA A 1 100 ? 27.682 6.767 -26.311 1.00 89.25 100 ALA A N 1
ATOM 714 C CA . ALA A 1 100 ? 26.965 5.545 -25.945 1.00 89.25 100 ALA A CA 1
ATOM 715 C C . ALA A 1 100 ? 27.816 4.563 -25.111 1.00 89.25 100 ALA A C 1
ATOM 717 O O . ALA A 1 100 ? 27.287 3.550 -24.661 1.00 89.25 100 ALA A O 1
ATOM 718 N N . GLU A 1 101 ? 29.112 4.842 -24.924 1.00 90.50 101 GLU A N 1
ATOM 719 C CA . GLU A 1 101 ? 30.016 4.028 -24.100 1.00 90.50 101 GLU A CA 1
ATOM 720 C C . GLU A 1 101 ? 30.158 4.539 -22.653 1.00 90.50 101 GLU A C 1
ATOM 722 O O . GLU A 1 101 ? 30.847 3.894 -21.861 1.00 90.50 101 GLU A O 1
ATOM 727 N N . GLY A 1 102 ? 29.573 5.704 -22.337 1.00 65.75 102 GLY A N 1
ATOM 728 C CA . GLY A 1 102 ? 29.724 6.415 -21.060 1.00 65.75 102 GLY A CA 1
ATOM 729 C C . GLY A 1 102 ? 28.802 5.981 -19.928 1.00 65.75 102 GLY A C 1
ATOM 730 O O . GLY A 1 102 ? 27.838 5.220 -20.168 1.00 65.75 102 GLY A O 1
#

Secondary structure (DSSP, 8-state):
-EEEEEEEE-SSSEEEEEEEGGGTEEEEEEE--SS--EEEPTT-S---PPP-------------GGG-----------SS---GGG-S------GGG-STT-

Sequence (102 aa):
FVANCTEVLPGDSWTLTRVRWGGSLLEQCSLTASTKLISIAHHSVEPSEAPTAGTVQPLAVDLDPTLARTVVAERVERAAGVTLATAPLVVGGGRGVGSAEG

Foldseek 3Di:
DEEAWLDWADDCWIWTWHADPPRPDTDIDTHNDPDDDYYHHPPSDDDDDDDPDDDDDDDDDDDDPVVPPDDDPDDDDDPDDDDPVGDPDDDDDDVVVVDPVD